Protein AF-A0A958UI90-F1 (afdb_monomer)

Sequence (101 aa):
MTKNSVVGIYANTNYGNEPCCMESPHKADTLNLKSDGTFSSGYYGNGTYKVSYGILTTEIDWTYEYEFGKAVHSAYFSNKIFEKPKIILNYDLNHYYEKVE

Nearest PDB structures (foldseek):
  3hty-assembly4_D  TM=4.967E-01  e=2.244E-03  Bacteroides thetaiotaomicron VPI-5482
  6anw-assembly2_B  TM=6.767E-01  e=1.960E+00  Shewanella xiamenensis
  1pby-assembly1_A  TM=4.905E-01  e=3.144E+00  Paracoccus denitrificans
  8cht-assembly2_B  TM=3.752E-01  e=1.044E+00  Homo sapiens
  1gm6-assembly1_A  TM=4.056E-01  e=6.221E+00  Sus scrofa

pLDDT: mean 88.81, std 10.13, range [46.94, 98.0]

Mean predicted aligned error: 4.43 Å

Secondary structure (DSSP, 8-state):
--GGGS-EEEEE--TTS----TTS-SS-EEEEE-TTSEEEETTTEEEEEEEEE-SS-EEEEEEEEETTEEEEEEEEEE--TTS--EEEEETTTTEEEEE--

Radius of gyration: 12.84 Å; Cα contacts (8 Å, |Δi|>4): 207; chains: 1; bounding box: 38×24×33 Å

Foldseek 3Di:
DDPCPPAAKWWFPPLCFDDDDPPARNDIKMWGQHPVQKIAMPVQGIWGWDWDDDPVWIKIWTWGADPVGIDIAIWTWDDDPPAAIWTGRDDVRRTIIGGDD

Structure (mmCIF, N/CA/C/O backbone):
data_AF-A0A958UI90-F1
#
_entry.id   AF-A0A958UI90-F1
#
loop_
_atom_site.group_PDB
_atom_site.id
_atom_site.type_symbol
_atom_site.label_atom_id
_atom_site.label_alt_id
_atom_site.label_comp_id
_atom_site.label_asym_id
_atom_site.label_entity_id
_atom_site.label_seq_id
_atom_site.pdbx_PDB_ins_code
_atom_site.Cartn_x
_atom_site.Cartn_y
_atom_site.Cartn_z
_atom_site.occupancy
_atom_site.B_iso_or_equiv
_atom_site.auth_seq_id
_atom_site.auth_comp_id
_atom_site.auth_asym_id
_atom_site.auth_atom_id
_atom_site.pdbx_PDB_model_num
ATOM 1 N N . MET A 1 1 ? -14.285 5.324 12.452 1.00 46.94 1 MET A N 1
ATOM 2 C CA . MET A 1 1 ? -13.426 4.376 11.712 1.00 46.94 1 MET A CA 1
ATOM 3 C C . MET A 1 1 ? -12.204 4.090 12.565 1.00 46.94 1 MET A C 1
ATOM 5 O O . MET A 1 1 ? -11.501 5.019 12.934 1.00 46.94 1 MET A O 1
ATOM 9 N N . THR A 1 2 ? -12.014 2.847 13.000 1.00 47.41 2 THR A N 1
ATOM 10 C CA . THR A 1 2 ? -10.846 2.457 13.801 1.00 47.41 2 THR A CA 1
ATOM 11 C C . THR A 1 2 ? -9.607 2.404 12.917 1.00 47.41 2 THR A C 1
ATOM 13 O O . THR A 1 2 ? -9.648 1.799 11.849 1.00 47.41 2 THR A O 1
ATOM 16 N N . LYS A 1 3 ? -8.497 2.969 13.407 1.00 49.38 3 LYS A N 1
ATOM 17 C CA . LYS A 1 3 ? -7.167 3.024 12.767 1.00 49.38 3 LYS A CA 1
ATOM 18 C C . LYS A 1 3 ? -6.671 1.674 12.200 1.00 49.38 3 LYS A C 1
ATOM 20 O O . LYS A 1 3 ? -5.823 1.651 11.318 1.00 49.38 3 LYS A O 1
ATOM 25 N N . ASN A 1 4 ? -7.243 0.568 12.684 1.00 56.75 4 ASN A N 1
ATOM 26 C CA . ASN A 1 4 ? -6.949 -0.810 12.293 1.00 56.75 4 ASN A CA 1
ATOM 27 C C . ASN A 1 4 ? -7.591 -1.275 10.970 1.00 56.75 4 ASN A C 1
ATOM 29 O O . ASN A 1 4 ? -7.264 -2.368 10.525 1.00 56.75 4 ASN A O 1
ATOM 33 N N . SER A 1 5 ? -8.491 -0.519 10.323 1.00 79.00 5 SER A N 1
ATOM 34 C CA . SER A 1 5 ? -9.162 -1.027 9.106 1.00 79.00 5 SER A CA 1
ATOM 35 C C . SER A 1 5 ? -8.229 -1.147 7.893 1.00 79.00 5 SER A C 1
ATOM 37 O O . SER A 1 5 ? -8.436 -2.022 7.052 1.00 79.00 5 SER A O 1
ATOM 39 N N . VAL A 1 6 ? -7.208 -0.286 7.820 1.00 92.19 6 VAL A N 1
ATOM 40 C CA . VAL A 1 6 ? -6.257 -0.202 6.697 1.00 92.19 6 VAL A CA 1
ATOM 41 C C . VAL A 1 6 ? -5.101 -1.206 6.827 1.00 92.19 6 VAL A C 1
ATOM 43 O O . VAL A 1 6 ? -4.514 -1.599 5.827 1.00 92.19 6 VAL A O 1
ATOM 46 N N . VAL A 1 7 ? -4.785 -1.670 8.035 1.00 94.75 7 VAL A N 1
ATOM 47 C CA . VAL A 1 7 ? -3.754 -2.702 8.261 1.00 94.75 7 VAL A CA 1
ATOM 48 C C . VAL A 1 7 ? -4.196 -4.015 7.620 1.00 94.75 7 VAL A C 1
ATOM 50 O O . VAL A 1 7 ? -5.355 -4.402 7.777 1.00 94.75 7 VAL A O 1
ATOM 53 N N . GLY A 1 8 ? -3.292 -4.698 6.924 1.00 95.50 8 GLY A N 1
ATOM 54 C CA . GLY A 1 8 ? -3.548 -6.005 6.321 1.00 95.50 8 GLY A CA 1
ATOM 55 C C . GLY A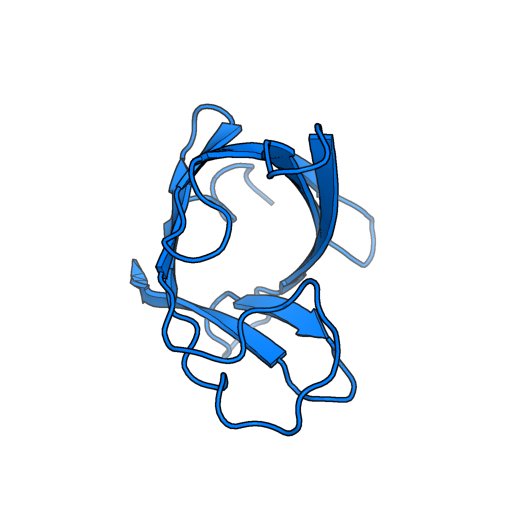 1 8 ? -2.719 -6.265 5.072 1.00 95.50 8 GLY A C 1
ATOM 56 O O . GLY A 1 8 ? -1.848 -5.468 4.705 1.00 95.50 8 GLY A O 1
ATOM 57 N N . ILE A 1 9 ? -3.011 -7.389 4.426 1.00 96.81 9 ILE A N 1
ATOM 58 C CA . ILE A 1 9 ? -2.333 -7.822 3.206 1.00 96.81 9 ILE A CA 1
ATOM 59 C C . ILE A 1 9 ? -3.248 -7.563 2.023 1.00 96.81 9 ILE A C 1
ATOM 61 O O . ILE A 1 9 ? -4.434 -7.892 2.047 1.00 96.81 9 ILE A O 1
ATOM 65 N N . TYR A 1 10 ? -2.681 -6.984 0.974 1.00 96.81 10 TYR A N 1
ATOM 66 C CA . TYR A 1 10 ? -3.393 -6.647 -0.238 1.00 96.81 10 TYR A CA 1
ATOM 67 C C . TYR A 1 10 ? -2.681 -7.207 -1.464 1.00 96.81 10 TYR A C 1
ATOM 69 O O . TYR A 1 10 ? -1.455 -7.168 -1.549 1.00 96.81 10 TYR A O 1
ATOM 77 N N . ALA A 1 11 ? -3.452 -7.686 -2.433 1.00 96.19 11 ALA A N 1
ATOM 78 C CA . ALA A 1 11 ? -2.947 -8.217 -3.690 1.00 96.19 11 ALA A CA 1
ATOM 79 C C . ALA A 1 11 ? -3.320 -7.289 -4.849 1.00 96.19 11 ALA A C 1
ATOM 81 O O . ALA A 1 11 ? -4.482 -6.903 -5.008 1.00 96.19 11 ALA A O 1
ATOM 82 N N . ASN A 1 12 ? -2.336 -6.954 -5.679 1.00 92.94 12 ASN A N 1
ATOM 83 C CA . ASN A 1 12 ? -2.573 -6.349 -6.980 1.00 92.94 12 ASN A CA 1
ATOM 84 C C . ASN A 1 12 ? -2.931 -7.478 -7.947 1.00 92.94 12 ASN A C 1
ATOM 86 O O . ASN A 1 12 ? -2.099 -8.337 -8.240 1.00 92.94 12 ASN A O 1
ATOM 90 N N . THR A 1 13 ? -4.181 -7.504 -8.399 1.00 82.69 13 THR A N 1
ATOM 91 C CA . THR A 1 13 ? -4.719 -8.557 -9.283 1.00 82.69 13 THR A CA 1
ATOM 92 C C . THR A 1 13 ? -5.152 -8.021 -10.647 1.00 82.69 13 THR A C 1
ATOM 94 O O . THR A 1 13 ? -5.377 -8.797 -11.571 1.00 82.69 13 THR A O 1
ATOM 97 N N . ASN A 1 14 ? -5.215 -6.698 -10.798 1.00 80.69 14 ASN A N 1
ATOM 98 C CA . ASN A 1 14 ? -5.605 -5.968 -12.007 1.00 80.69 14 ASN A CA 1
ATOM 99 C C . ASN A 1 14 ? -4.415 -5.287 -12.701 1.00 80.69 14 ASN A C 1
ATOM 101 O O . ASN A 1 14 ? -4.599 -4.405 -13.533 1.00 80.69 14 ASN A O 1
ATOM 105 N N . TYR A 1 15 ? -3.193 -5.727 -12.405 1.00 77.44 15 TYR A N 1
ATOM 106 C CA . TYR A 1 15 ? -1.954 -5.236 -13.011 1.00 77.44 15 TYR A CA 1
ATOM 107 C C . TYR A 1 15 ? -1.867 -5.394 -14.537 1.00 77.44 15 TYR A C 1
ATOM 109 O O . TYR A 1 15 ? -0.955 -4.849 -15.147 1.00 77.44 15 TYR A O 1
ATOM 117 N N . GLY A 1 16 ? -2.758 -6.184 -15.144 1.00 75.50 16 GLY A N 1
ATOM 118 C CA . GLY A 1 16 ? -2.862 -6.336 -16.596 1.00 75.50 16 GLY A CA 1
ATOM 119 C C . GLY A 1 16 ? -3.678 -5.240 -17.289 1.00 75.50 16 GLY A C 1
ATOM 120 O O . GLY A 1 16 ? -3.792 -5.281 -18.513 1.00 75.50 16 GLY A O 1
ATOM 121 N N . ASN A 1 17 ? -4.264 -4.299 -16.539 1.00 79.94 17 ASN A N 1
ATOM 122 C CA . ASN A 1 17 ? -4.926 -3.127 -17.112 1.00 79.94 17 ASN A CA 1
ATOM 123 C C . ASN A 1 17 ? -3.913 -2.220 -17.829 1.00 79.94 17 ASN A C 1
ATOM 125 O O . ASN A 1 17 ? -2.704 -2.340 -17.630 1.00 79.94 17 ASN A O 1
ATOM 129 N N . GLU A 1 18 ? -4.412 -1.317 -18.679 1.00 77.88 18 GLU A N 1
ATOM 130 C CA . GLU A 1 18 ? -3.563 -0.389 -19.429 1.00 77.88 18 GLU A CA 1
ATOM 131 C C . GLU A 1 18 ? -2.599 0.358 -18.486 1.00 77.88 18 GLU A C 1
ATOM 133 O O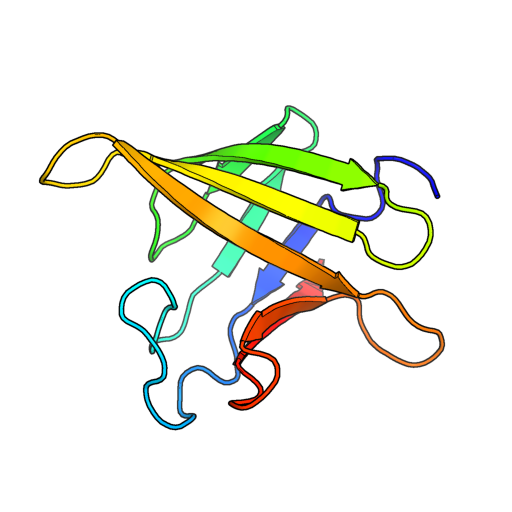 . GLU A 1 18 ? -3.054 0.931 -17.488 1.00 77.88 18 GLU A O 1
ATOM 138 N N . PRO A 1 19 ? -1.281 0.357 -18.774 1.00 74.75 19 PRO A N 1
ATOM 139 C CA . PRO A 1 19 ? -0.312 1.014 -17.914 1.00 74.75 19 PRO A CA 1
ATOM 140 C C . PRO A 1 19 ? -0.614 2.506 -17.746 1.00 74.75 19 PRO A 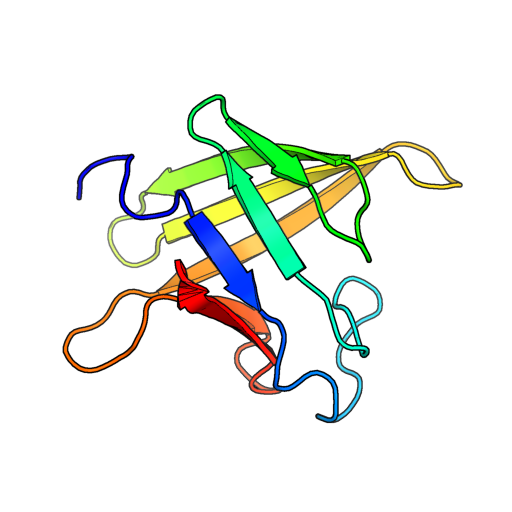C 1
ATOM 142 O O . PRO A 1 19 ? -0.431 3.302 -18.661 1.00 74.75 19 PRO A O 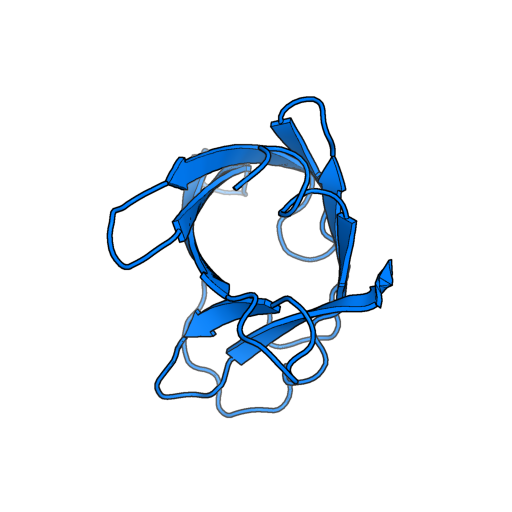1
ATOM 145 N N . CYS A 1 20 ? -1.064 2.885 -16.551 1.00 70.75 20 CYS A N 1
ATOM 146 C CA . CYS A 1 20 ? -1.417 4.265 -16.213 1.00 70.75 20 CYS A CA 1
ATOM 147 C C . CYS A 1 20 ? -0.203 5.163 -15.994 1.00 70.75 20 CYS A C 1
ATOM 1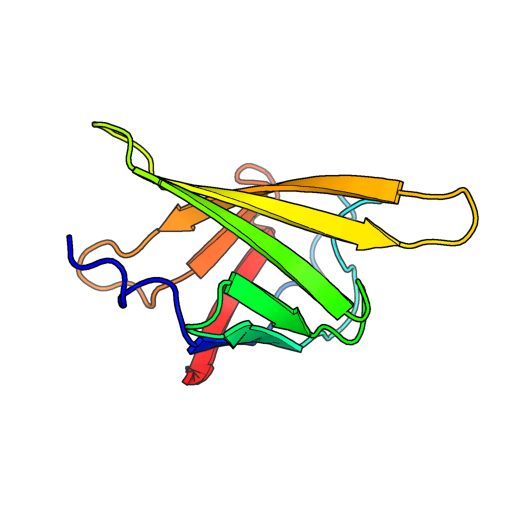49 O O . CYS A 1 20 ? -0.182 6.332 -16.371 1.00 70.75 20 CYS A O 1
ATOM 151 N N . CYS A 1 21 ? 0.740 4.630 -15.222 1.00 76.19 21 CYS A N 1
ATOM 152 C CA . CYS A 1 21 ? 1.559 5.436 -14.342 1.00 76.19 21 CYS A CA 1
ATOM 153 C C . CYS A 1 21 ? 2.730 4.615 -13.810 1.00 76.19 21 CYS A C 1
ATOM 155 O O . CYS A 1 21 ? 2.574 3.448 -13.441 1.00 76.19 21 CYS A O 1
ATOM 157 N N . MET A 1 22 ? 3.911 5.229 -13.808 1.00 80.19 22 MET A N 1
ATOM 158 C CA . MET A 1 22 ? 5.170 4.584 -13.432 1.00 80.19 22 MET A CA 1
ATOM 159 C C . MET A 1 22 ? 5.191 4.210 -11.948 1.00 80.19 22 MET A C 1
ATOM 161 O O . MET A 1 22 ? 5.881 3.285 -11.535 1.00 80.19 22 MET A O 1
ATOM 165 N N . GLU A 1 23 ? 4.417 4.908 -11.128 1.00 81.38 23 GLU A N 1
ATOM 166 C CA . GLU A 1 23 ? 4.368 4.703 -9.690 1.00 81.38 23 GLU A CA 1
ATOM 167 C C . GLU A 1 23 ? 3.497 3.509 -9.298 1.00 81.38 23 GLU A C 1
ATOM 169 O O . GLU A 1 23 ? 3.558 3.104 -8.144 1.00 81.38 23 GLU A O 1
ATOM 174 N N . SER A 1 24 ? 2.715 2.922 -10.212 1.00 86.88 24 SER A N 1
ATOM 175 C CA . SER A 1 24 ? 1.863 1.758 -9.925 1.00 86.88 24 SER A CA 1
ATOM 176 C C . SER A 1 24 ? 2.453 0.462 -10.498 1.00 86.88 24 SER A C 1
ATOM 178 O O . SER A 1 24 ? 3.027 0.481 -11.588 1.00 86.88 24 SER A O 1
ATOM 180 N N . PRO A 1 25 ? 2.306 -0.695 -9.823 1.00 88.56 25 PRO A N 1
ATOM 181 C CA . PRO A 1 25 ? 2.846 -1.948 -10.332 1.00 88.56 25 PRO A CA 1
ATOM 182 C C . PRO A 1 25 ? 1.987 -2.512 -11.467 1.00 88.56 25 PRO A C 1
ATOM 184 O O . PRO A 1 25 ? 0.846 -2.922 -11.257 1.00 88.56 25 PRO A O 1
ATOM 187 N N . HIS A 1 26 ? 2.588 -2.653 -12.647 1.00 88.88 26 HIS A N 1
ATOM 188 C CA . HIS A 1 26 ? 2.010 -3.354 -13.811 1.00 88.88 26 HIS A CA 1
ATOM 189 C C . HIS A 1 26 ? 2.433 -4.830 -13.867 1.00 88.88 26 HIS A C 1
ATOM 191 O O . HIS A 1 26 ? 2.636 -5.424 -14.922 1.00 88.88 26 HIS A O 1
ATOM 197 N N . LYS A 1 27 ? 2.623 -5.422 -12.685 1.00 90.00 27 LYS A N 1
ATOM 198 C CA . LYS A 1 27 ? 2.881 -6.847 -12.455 1.00 90.00 27 LYS A CA 1
ATOM 199 C C . LYS A 1 27 ? 2.211 -7.280 -11.152 1.00 90.00 27 LYS A C 1
ATOM 201 O O . LYS A 1 27 ? 1.858 -6.430 -10.335 1.00 90.00 27 LYS A O 1
ATOM 206 N N . ALA A 1 28 ? 2.090 -8.590 -10.946 1.00 92.94 28 ALA A N 1
ATOM 207 C CA . ALA A 1 28 ? 1.639 -9.135 -9.672 1.00 92.94 28 ALA A CA 1
ATOM 208 C C . ALA A 1 28 ? 2.505 -8.595 -8.522 1.00 92.94 28 ALA A C 1
ATOM 210 O O . ALA A 1 28 ? 3.737 -8.619 -8.600 1.00 92.94 28 ALA A O 1
ATOM 211 N N . ASP A 1 29 ? 1.848 -8.108 -7.473 1.00 95.69 29 ASP A N 1
ATOM 212 C CA . ASP A 1 29 ? 2.496 -7.608 -6.265 1.00 95.69 29 ASP A CA 1
ATOM 213 C C . ASP A 1 29 ? 1.606 -7.822 -5.039 1.00 95.69 29 ASP A C 1
ATOM 215 O O . ASP A 1 29 ? 0.374 -7.827 -5.139 1.00 95.69 29 ASP A O 1
ATOM 219 N N . THR A 1 30 ? 2.249 -7.956 -3.882 1.00 96.31 30 THR A N 1
ATOM 220 C CA . THR A 1 30 ? 1.586 -8.053 -2.584 1.00 96.31 30 THR A CA 1
ATOM 221 C C . THR A 1 30 ? 2.074 -6.923 -1.694 1.00 96.31 30 THR A C 1
ATOM 223 O O . THR A 1 30 ? 3.259 -6.857 -1.374 1.00 96.31 30 THR A O 1
ATOM 226 N N . LEU A 1 31 ? 1.153 -6.076 -1.244 1.00 97.00 31 LEU A N 1
ATOM 227 C CA . LEU A 1 31 ? 1.412 -4.986 -0.312 1.00 97.00 31 LEU A CA 1
ATOM 228 C C . LEU A 1 31 ? 0.948 -5.389 1.091 1.00 97.00 31 LEU A C 1
ATOM 230 O O . LEU A 1 31 ? -0.224 -5.683 1.304 1.00 97.00 31 LEU A O 1
ATOM 234 N N . ASN A 1 32 ? 1.856 -5.376 2.061 1.00 97.56 32 ASN A N 1
ATOM 235 C CA . ASN A 1 32 ? 1.556 -5.646 3.467 1.00 97.56 32 ASN A CA 1
ATOM 236 C C . ASN A 1 32 ? 1.697 -4.358 4.285 1.00 97.56 32 ASN A C 1
ATOM 238 O O . ASN A 1 32 ? 2.815 -3.870 4.459 1.00 97.56 32 ASN A O 1
ATOM 242 N N . LEU A 1 33 ? 0.578 -3.826 4.783 1.00 96.75 33 LEU A N 1
ATOM 243 C CA . LEU A 1 33 ? 0.530 -2.663 5.672 1.00 96.75 33 LEU A CA 1
ATOM 244 C C . LEU A 1 33 ? 0.464 -3.129 7.128 1.00 96.75 33 LEU A C 1
ATOM 246 O O . LEU A 1 33 ? -0.535 -3.721 7.543 1.00 96.75 33 LEU A O 1
ATOM 250 N N . LYS A 1 34 ? 1.505 -2.840 7.915 1.00 95.81 34 LYS A N 1
ATOM 251 C CA . LYS A 1 34 ? 1.648 -3.302 9.304 1.00 95.81 34 LYS A CA 1
ATOM 252 C C . LYS A 1 34 ? 1.171 -2.252 10.304 1.00 95.81 34 LYS A C 1
ATOM 254 O O . LYS A 1 34 ? 1.286 -1.051 10.085 1.00 95.81 34 LYS A O 1
ATOM 259 N N . SER A 1 35 ? 0.695 -2.700 11.465 1.00 94.12 35 SER A N 1
ATOM 260 C CA . SER A 1 35 ? 0.142 -1.820 12.509 1.00 94.12 35 SER A CA 1
ATOM 261 C C . SER A 1 35 ? 1.133 -0.813 13.104 1.00 94.12 35 SER A C 1
ATOM 263 O O . SER A 1 35 ? 0.707 0.147 13.742 1.00 94.12 35 SER A O 1
ATOM 265 N N . ASP A 1 36 ? 2.435 -1.024 12.917 1.00 95.12 36 ASP A N 1
ATOM 266 C CA . ASP A 1 36 ? 3.499 -0.114 13.355 1.00 95.12 36 ASP A CA 1
ATOM 267 C C . ASP A 1 36 ? 3.744 1.063 12.388 1.00 95.12 36 ASP A C 1
ATOM 269 O O . ASP A 1 36 ? 4.584 1.917 12.665 1.00 95.12 36 ASP A O 1
ATOM 273 N N . GLY A 1 37 ? 3.000 1.144 11.277 1.00 95.00 37 GLY A N 1
ATOM 274 C CA . GLY A 1 37 ? 3.159 2.190 10.265 1.00 95.00 37 GLY A CA 1
ATOM 275 C C . GLY A 1 37 ? 4.238 1.887 9.223 1.00 95.00 37 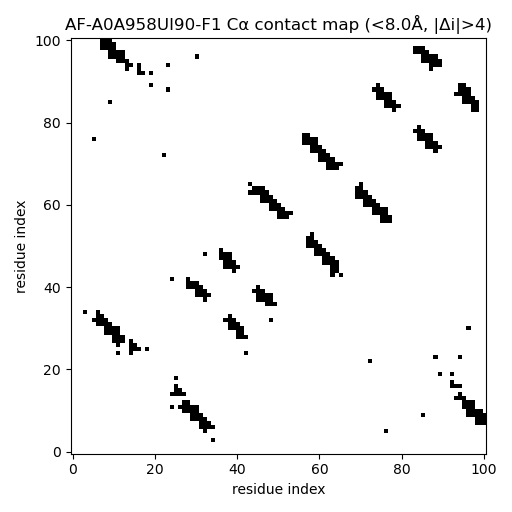GLY A C 1
ATOM 276 O O . GLY A 1 37 ? 4.600 2.772 8.446 1.00 95.00 37 GLY A O 1
ATOM 277 N N . THR A 1 38 ? 4.757 0.658 9.182 1.00 97.44 38 THR A N 1
ATOM 278 C CA . THR A 1 38 ? 5.662 0.187 8.127 1.00 97.44 38 THR A CA 1
ATOM 279 C C . THR A 1 38 ? 4.926 -0.639 7.079 1.00 97.44 38 THR A C 1
ATOM 281 O O . THR A 1 38 ? 3.855 -1.196 7.332 1.00 97.44 38 THR A O 1
ATOM 284 N N . PHE A 1 39 ? 5.500 -0.739 5.884 1.00 97.50 39 PHE A N 1
ATOM 285 C CA . PHE A 1 39 ? 4.983 -1.622 4.846 1.00 97.50 39 PHE A CA 1
ATOM 286 C C . PHE A 1 39 ? 6.089 -2.412 4.149 1.00 97.50 39 PHE A C 1
ATOM 288 O O . PHE A 1 39 ? 7.262 -2.031 4.185 1.00 97.50 39 PHE A O 1
ATOM 295 N N . SER A 1 40 ? 5.690 -3.498 3.489 1.00 97.62 40 SER A N 1
ATOM 296 C CA . SER A 1 40 ? 6.530 -4.240 2.546 1.00 97.62 40 SER A CA 1
ATOM 297 C C . SER A 1 40 ? 5.758 -4.585 1.273 1.00 97.62 40 SER A C 1
ATOM 299 O O . SER A 1 40 ? 4.593 -4.974 1.355 1.00 97.62 40 SER A O 1
ATOM 301 N N . SER A 1 41 ? 6.418 -4.479 0.125 1.00 96.38 41 SER A N 1
ATOM 302 C CA . SER A 1 41 ? 5.914 -4.804 -1.210 1.00 96.38 41 SER A CA 1
ATOM 303 C C . SER A 1 41 ? 7.056 -5.338 -2.077 1.00 96.38 41 SER A C 1
ATOM 305 O O . SER A 1 41 ? 8.214 -4.954 -1.907 1.00 96.38 41 SER A O 1
ATOM 307 N N . GLY A 1 42 ? 6.747 -6.236 -3.012 1.00 94.25 42 GLY A N 1
ATOM 308 C CA . GLY A 1 42 ? 7.719 -6.710 -3.999 1.00 94.25 42 GLY A CA 1
ATOM 309 C C . GLY A 1 42 ? 8.050 -5.656 -5.061 1.00 94.25 42 GLY A C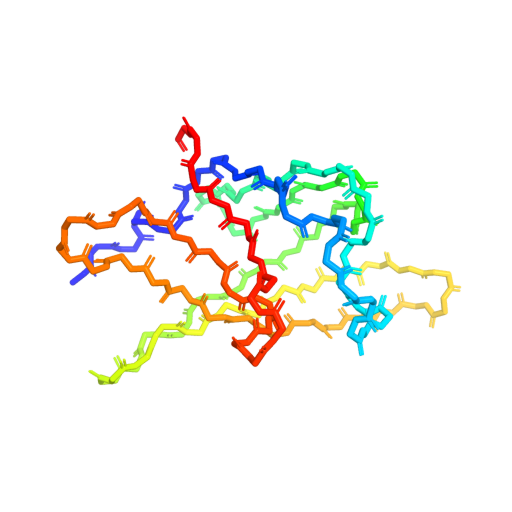 1
ATOM 310 O O . GLY A 1 42 ? 9.115 -5.721 -5.674 1.00 94.25 42 GLY A O 1
ATOM 311 N N . TYR A 1 43 ? 7.162 -4.682 -5.277 1.00 93.25 43 TYR A N 1
ATOM 312 C CA . TYR A 1 43 ? 7.370 -3.552 -6.181 1.00 93.25 43 TYR A CA 1
ATOM 313 C C . TYR A 1 43 ? 8.071 -2.372 -5.501 1.00 93.25 43 TYR A C 1
ATOM 315 O O . TYR A 1 43 ? 9.111 -1.923 -5.973 1.00 93.25 43 TYR A O 1
ATOM 323 N N . TYR A 1 44 ? 7.521 -1.891 -4.385 1.00 93.75 44 TYR A N 1
ATOM 324 C CA . TYR A 1 44 ? 8.016 -0.698 -3.686 1.00 93.75 44 TYR A CA 1
ATOM 325 C C . TYR A 1 44 ? 9.131 -0.996 -2.672 1.00 93.75 44 TYR A C 1
ATOM 327 O O . TYR A 1 44 ? 9.712 -0.074 -2.103 1.00 93.75 44 TYR A O 1
ATOM 335 N N . GLY A 1 45 ? 9.412 -2.270 -2.389 1.00 95.19 45 GLY A N 1
ATOM 336 C CA . GLY A 1 45 ? 10.341 -2.658 -1.334 1.00 95.19 45 GLY A CA 1
ATOM 337 C C . GLY A 1 45 ? 9.750 -2.429 0.058 1.00 95.19 45 GLY A C 1
ATOM 338 O O . GLY A 1 45 ? 8.609 -2.794 0.330 1.00 95.19 45 GLY A O 1
ATOM 339 N N . ASN A 1 46 ? 10.537 -1.855 0.966 1.00 96.88 46 ASN A N 1
ATOM 340 C CA . ASN A 1 46 ? 10.117 -1.591 2.343 1.00 96.88 46 ASN A CA 1
ATOM 341 C C . ASN A 1 46 ? 10.064 -0.087 2.602 1.00 96.88 46 ASN A C 1
ATOM 343 O O . ASN A 1 46 ? 10.903 0.664 2.104 1.00 96.88 46 ASN A O 1
ATOM 347 N N . GLY A 1 47 ? 9.124 0.345 3.437 1.00 97.19 47 GLY A N 1
ATOM 348 C CA . GLY A 1 47 ? 8.991 1.756 3.765 1.00 97.19 47 GLY A CA 1
ATOM 349 C C . GLY A 1 47 ? 8.056 2.028 4.932 1.00 97.19 47 GLY A C 1
ATOM 350 O O . GLY A 1 47 ? 7.726 1.144 5.725 1.00 97.19 47 GLY A O 1
ATOM 351 N N . THR A 1 48 ? 7.633 3.283 5.037 1.00 98.00 48 THR A N 1
ATOM 352 C CA . THR A 1 48 ? 6.659 3.738 6.040 1.00 98.00 48 THR A CA 1
ATOM 353 C C . THR A 1 48 ? 5.435 4.315 5.360 1.00 98.00 48 THR A C 1
ATOM 355 O O . THR A 1 48 ? 5.521 4.779 4.224 1.00 98.00 48 THR A O 1
ATOM 358 N N . TYR A 1 49 ? 4.296 4.287 6.039 1.00 96.88 49 TYR A N 1
ATOM 359 C CA . TYR A 1 49 ? 3.065 4.868 5.527 1.00 96.88 49 TYR A CA 1
ATOM 360 C C . TYR A 1 49 ? 2.320 5.654 6.601 1.00 96.88 49 TYR A C 1
ATOM 362 O O . TYR A 1 49 ? 2.458 5.423 7.805 1.00 96.88 49 TYR A O 1
ATOM 370 N N . LYS A 1 50 ? 1.516 6.610 6.148 1.00 95.38 50 LYS A N 1
ATOM 371 C CA . LYS A 1 50 ? 0.613 7.410 6.970 1.00 95.38 50 LYS A CA 1
ATOM 372 C C . LYS A 1 50 ? -0.788 7.319 6.395 1.00 95.38 50 LYS A C 1
ATOM 374 O O . LYS A 1 50 ? -0.964 7.159 5.194 1.00 95.38 50 LYS A O 1
ATOM 379 N N . VAL A 1 51 ? -1.774 7.414 7.281 1.00 93.75 51 VAL A N 1
ATOM 380 C CA . VAL A 1 51 ? -3.187 7.415 6.905 1.00 93.75 51 VAL A CA 1
ATOM 381 C C . VAL A 1 51 ? -3.816 8.707 7.391 1.00 93.75 51 VAL A C 1
ATOM 383 O O . VAL A 1 51 ? -3.772 9.004 8.590 1.00 93.75 51 VAL A O 1
ATOM 386 N N . SER A 1 52 ? -4.420 9.437 6.464 1.00 92.38 52 SER A N 1
ATOM 387 C CA . SER A 1 52 ? -5.137 10.683 6.711 1.00 92.38 52 SER A CA 1
ATOM 388 C C . SER A 1 52 ? -6.631 10.429 6.525 1.00 92.38 52 SER A C 1
ATOM 390 O O . SER A 1 52 ? -7.098 10.114 5.433 1.00 92.38 52 SER A O 1
ATOM 392 N N . TYR A 1 53 ? -7.392 10.527 7.615 1.00 88.69 53 TYR A N 1
ATOM 393 C CA . TYR A 1 53 ? -8.837 10.305 7.602 1.00 88.69 53 TYR A CA 1
ATOM 394 C C . TYR A 1 53 ? -9.557 11.629 7.340 1.00 88.69 53 TYR A C 1
ATOM 396 O O . TYR A 1 53 ? -9.705 12.449 8.247 1.00 88.69 53 TYR A O 1
ATOM 404 N N . GLY A 1 54 ? -9.989 11.837 6.099 1.00 82.44 54 GLY A N 1
ATOM 405 C CA . GLY A 1 54 ? -10.853 12.946 5.714 1.00 82.44 54 GLY A CA 1
ATOM 406 C C . GLY A 1 54 ? -12.335 12.656 5.970 1.00 82.44 54 GLY A C 1
ATOM 407 O O . GLY A 1 54 ? -12.731 11.554 6.349 1.00 82.44 54 GLY A O 1
ATOM 408 N N . ILE A 1 55 ? -13.174 13.670 5.736 1.00 77.81 55 ILE A N 1
ATOM 409 C CA . ILE A 1 55 ? -14.639 13.562 5.873 1.00 77.81 55 ILE A CA 1
ATOM 410 C C . ILE A 1 55 ? -15.228 12.652 4.783 1.00 77.81 55 ILE A C 1
ATOM 412 O O . ILE A 1 55 ? -16.173 11.911 5.044 1.00 77.81 55 ILE A O 1
ATOM 416 N N . LEU A 1 56 ? -14.672 12.710 3.568 1.00 75.69 56 LEU A N 1
ATOM 417 C CA . LEU A 1 56 ? -15.176 11.992 2.390 1.00 75.69 56 LEU A CA 1
ATOM 418 C C . LEU A 1 56 ? -14.229 10.891 1.899 1.00 75.69 56 LEU A C 1
ATOM 420 O O . LEU A 1 56 ? -14.681 9.912 1.311 1.00 75.69 56 LEU A O 1
ATOM 424 N N . THR A 1 57 ? -12.926 11.043 2.136 1.00 80.50 57 THR A N 1
ATOM 425 C CA . THR A 1 57 ? -11.880 10.158 1.616 1.00 80.50 57 THR A CA 1
ATOM 426 C C . THR A 1 57 ? -10.899 9.779 2.717 1.00 80.50 57 THR A C 1
ATOM 428 O O . THR A 1 57 ? -10.639 10.550 3.639 1.00 80.50 57 THR A O 1
ATOM 431 N N . THR A 1 58 ? -10.361 8.563 2.637 1.00 92.06 58 THR A N 1
ATOM 432 C CA . THR A 1 58 ? -9.202 8.148 3.433 1.00 92.06 58 THR A CA 1
ATOM 433 C C . THR A 1 58 ? -8.008 8.081 2.498 1.00 92.06 58 THR A C 1
ATOM 435 O O . THR A 1 58 ? -8.034 7.327 1.527 1.00 92.06 58 THR A O 1
ATOM 438 N N . GLU A 1 59 ? -6.989 8.880 2.780 1.00 94.12 59 GLU A N 1
ATOM 439 C CA . GLU A 1 59 ? -5.750 8.943 2.006 1.00 94.12 59 GLU A CA 1
ATOM 440 C C . GLU A 1 59 ? -4.666 8.120 2.695 1.00 94.12 59 GLU A C 1
ATOM 442 O O . GLU A 1 59 ? -4.579 8.077 3.927 1.00 94.12 59 GLU A O 1
ATOM 447 N N . ILE A 1 60 ? -3.857 7.445 1.887 1.00 95.25 60 ILE A N 1
ATOM 448 C CA . ILE A 1 60 ? -2.683 6.698 2.314 1.00 95.25 60 ILE A CA 1
ATOM 449 C C . ILE A 1 60 ? -1.491 7.266 1.560 1.00 95.25 60 ILE A C 1
ATOM 451 O O . ILE A 1 60 ? -1.438 7.178 0.338 1.00 95.25 60 ILE A O 1
ATOM 455 N N . ASP A 1 61 ? -0.518 7.779 2.302 1.00 94.94 61 ASP A N 1
ATOM 456 C CA . ASP A 1 61 ? 0.765 8.199 1.753 1.00 94.94 61 ASP A CA 1
ATOM 457 C C . ASP A 1 61 ? 1.827 7.224 2.224 1.00 94.94 61 ASP A C 1
ATOM 459 O O . ASP A 1 61 ? 2.060 7.096 3.432 1.00 94.94 61 ASP A O 1
ATOM 463 N N . TRP A 1 62 ? 2.495 6.548 1.298 1.00 93.62 62 TRP A N 1
ATOM 464 C CA . TRP A 1 62 ? 3.657 5.739 1.631 1.00 93.62 62 TRP A CA 1
ATOM 465 C C . TRP A 1 62 ? 4.938 6.309 1.059 1.00 93.62 62 TRP A C 1
ATOM 467 O O . TRP A 1 62 ? 4.971 7.027 0.063 1.00 93.62 62 TRP A O 1
ATOM 477 N N . THR A 1 63 ? 6.018 6.011 1.760 1.00 96.44 63 THR A N 1
ATOM 478 C CA . THR A 1 63 ? 7.334 6.586 1.559 1.00 96.44 63 THR A CA 1
ATOM 479 C C . THR A 1 63 ? 8.366 5.472 1.579 1.00 96.44 63 THR A C 1
ATOM 481 O O . THR A 1 63 ? 8.427 4.709 2.548 1.00 96.44 63 THR A O 1
ATOM 484 N N . TYR A 1 64 ? 9.186 5.404 0.536 1.00 94.88 64 TYR A N 1
ATOM 485 C CA . TYR A 1 64 ? 10.170 4.344 0.325 1.00 94.88 64 TYR A CA 1
ATOM 486 C C . TYR A 1 64 ? 11.428 4.876 -0.356 1.00 94.88 64 TYR A C 1
ATOM 488 O O . TYR A 1 64 ? 11.415 5.933 -0.989 1.00 94.88 64 TYR A O 1
ATOM 496 N N . GLU A 1 65 ? 12.520 4.139 -0.191 1.00 93.25 65 GLU A N 1
ATOM 497 C CA . GLU A 1 65 ? 13.780 4.400 -0.881 1.00 93.25 65 GLU A CA 1
ATOM 498 C C . GLU A 1 65 ? 13.788 3.673 -2.231 1.00 93.25 65 GLU A C 1
ATOM 500 O O . GLU A 1 65 ? 13.316 2.541 -2.349 1.00 93.25 65 GLU A O 1
ATOM 505 N N . TYR A 1 66 ? 14.343 4.323 -3.245 1.00 88.94 66 TYR A N 1
ATOM 506 C CA . TYR A 1 66 ? 14.576 3.785 -4.580 1.00 88.94 66 TYR A CA 1
ATOM 507 C C . TYR A 1 66 ? 15.901 4.332 -5.136 1.00 88.94 66 TYR A C 1
ATOM 509 O O . TYR A 1 66 ? 16.620 5.066 -4.459 1.00 88.94 66 TYR A O 1
ATOM 517 N N . GLU A 1 67 ? 16.263 3.958 -6.362 1.00 89.12 67 GLU A N 1
ATOM 518 C CA . GLU A 1 67 ? 17.599 4.213 -6.924 1.00 89.12 67 GLU A CA 1
ATOM 519 C C . GLU A 1 67 ? 18.013 5.699 -6.982 1.00 89.12 67 GLU A C 1
ATOM 521 O O . GLU A 1 67 ? 19.204 5.999 -6.913 1.00 89.12 67 GLU A O 1
ATOM 526 N N . PHE A 1 68 ? 17.055 6.632 -7.033 1.00 89.56 68 PHE A N 1
ATOM 527 C CA . PHE A 1 68 ? 17.321 8.078 -7.037 1.00 89.56 68 PHE A CA 1
ATOM 528 C C . PHE A 1 68 ? 17.018 8.766 -5.692 1.00 89.56 68 PHE A C 1
ATOM 530 O O . PHE A 1 68 ? 16.879 9.989 -5.633 1.00 89.56 68 PHE A O 1
ATOM 537 N N . GLY A 1 69 ? 16.920 8.002 -4.601 1.00 92.12 69 GLY A N 1
ATOM 538 C CA . GLY A 1 69 ? 16.694 8.510 -3.248 1.00 92.12 69 GLY A CA 1
ATOM 539 C C . GLY A 1 69 ? 15.312 8.148 -2.724 1.00 92.12 69 GLY A C 1
ATOM 540 O O . GLY A 1 69 ? 14.900 6.999 -2.795 1.00 92.12 69 GLY A O 1
ATOM 541 N N . LYS A 1 70 ? 14.577 9.126 -2.197 1.00 93.56 70 LYS A N 1
ATOM 542 C CA . LYS A 1 70 ? 13.319 8.887 -1.485 1.00 93.56 70 LYS A CA 1
ATOM 543 C C . LYS A 1 70 ? 12.112 9.281 -2.326 1.00 93.56 70 LYS A C 1
ATOM 545 O O . LYS A 1 70 ? 12.041 10.408 -2.813 1.00 93.56 70 LYS A O 1
ATOM 550 N N . ALA A 1 71 ? 11.152 8.373 -2.452 1.00 92.75 71 ALA A N 1
ATOM 551 C CA . ALA A 1 71 ? 9.895 8.588 -3.156 1.00 92.75 71 ALA A CA 1
ATOM 552 C C . ALA A 1 71 ? 8.710 8.631 -2.185 1.00 92.75 71 ALA A C 1
ATOM 554 O O . ALA A 1 71 ? 8.743 8.054 -1.092 1.00 92.75 71 ALA A O 1
ATOM 555 N N . VAL A 1 72 ? 7.653 9.318 -2.613 1.00 92.19 72 VAL A N 1
ATOM 556 C CA . VAL A 1 72 ? 6.348 9.345 -1.951 1.00 92.19 72 VAL A CA 1
ATOM 557 C C . VAL A 1 72 ? 5.295 9.013 -2.995 1.00 92.19 72 VAL A C 1
ATOM 559 O O . VAL A 1 72 ? 5.358 9.519 -4.113 1.00 92.19 72 VAL A O 1
ATOM 562 N N . HIS A 1 73 ? 4.335 8.175 -2.625 1.00 91.31 73 HIS A N 1
ATOM 563 C CA . HIS A 1 73 ? 3.178 7.878 -3.454 1.00 91.31 73 HIS A CA 1
ATOM 564 C C . HIS A 1 73 ? 1.912 7.914 -2.601 1.00 91.31 73 HIS A C 1
ATOM 566 O O . HIS A 1 73 ? 1.894 7.406 -1.475 1.00 91.31 73 HIS A O 1
ATOM 572 N N . SER A 1 74 ? 0.880 8.535 -3.161 1.00 93.00 74 SER A N 1
ATOM 573 C CA . SER A 1 74 ? -0.403 8.776 -2.513 1.00 93.00 74 SER A CA 1
ATOM 574 C C . SER A 1 74 ? -1.479 7.932 -3.180 1.00 93.00 74 SER A C 1
ATOM 576 O O . SER A 1 74 ? -1.578 7.892 -4.405 1.00 93.00 74 SER A O 1
ATOM 578 N N . ALA A 1 75 ? -2.299 7.280 -2.367 1.00 94.06 75 ALA A N 1
ATOM 579 C CA . ALA A 1 75 ? -3.390 6.418 -2.797 1.00 94.06 75 ALA A CA 1
ATOM 580 C C . ALA A 1 75 ? -4.618 6.614 -1.901 1.00 94.06 75 ALA A C 1
ATOM 582 O O . ALA A 1 75 ? -4.547 7.212 -0.824 1.00 94.06 75 ALA A O 1
ATOM 583 N N . TYR A 1 76 ? -5.759 6.068 -2.319 1.00 93.75 76 TYR A N 1
ATOM 584 C CA . TYR A 1 76 ? -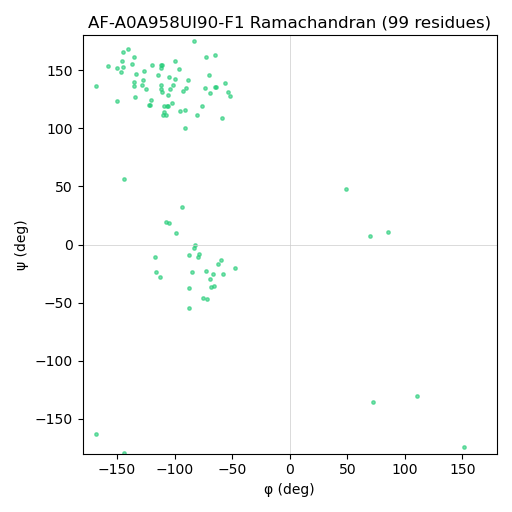7.007 6.169 -1.560 1.00 93.75 76 TYR A CA 1
ATOM 585 C C . TYR A 1 76 ? -7.442 4.821 -1.009 1.00 93.75 76 TYR A C 1
ATOM 587 O O . TYR A 1 76 ? -7.441 3.817 -1.712 1.00 93.75 76 TYR A O 1
ATOM 595 N N . PHE A 1 77 ? -7.897 4.798 0.237 1.00 93.44 77 PHE A N 1
ATOM 596 C CA . PHE A 1 77 ? -8.525 3.622 0.821 1.00 93.44 77 PHE A CA 1
ATOM 597 C C . PHE A 1 77 ? -10.040 3.665 0.636 1.00 93.44 77 PHE A C 1
ATOM 599 O O . PHE A 1 77 ? -10.692 4.659 0.967 1.00 93.44 77 PHE A O 1
ATOM 606 N N . SER A 1 78 ? -10.606 2.555 0.170 1.00 91.25 78 SER A N 1
ATOM 607 C CA . SER A 1 78 ? -12.049 2.348 0.071 1.00 91.25 78 SER A CA 1
ATOM 608 C C . SER A 1 78 ? -12.445 1.082 0.818 1.00 91.25 78 SER A C 1
ATOM 610 O O . SER A 1 78 ? -11.811 0.040 0.677 1.00 91.25 78 SER A O 1
ATOM 612 N N . ASN A 1 79 ? -13.501 1.186 1.618 1.00 88.88 79 ASN A N 1
ATOM 613 C CA . ASN A 1 79 ? -14.117 0.075 2.341 1.00 88.88 79 ASN A CA 1
ATOM 614 C C . ASN A 1 79 ? -15.635 0.288 2.382 1.00 88.88 79 ASN A C 1
ATOM 616 O O . ASN A 1 79 ? -16.230 0.459 3.450 1.00 88.88 79 ASN A O 1
ATOM 620 N N . LYS A 1 80 ? -16.250 0.424 1.202 1.00 85.62 80 LYS A N 1
ATOM 621 C CA . LYS A 1 80 ? -17.699 0.617 1.084 1.00 85.62 80 LYS A CA 1
ATOM 622 C C . LYS A 1 80 ? -18.428 -0.690 1.411 1.00 85.62 80 LYS A C 1
ATOM 624 O O . LYS A 1 80 ? -17.865 -1.781 1.396 1.00 85.62 80 LYS A O 1
ATOM 629 N N . ILE A 1 81 ? -19.713 -0.573 1.719 1.00 82.31 81 ILE A N 1
ATOM 630 C CA . ILE A 1 81 ? -20.567 -1.731 1.998 1.00 82.31 81 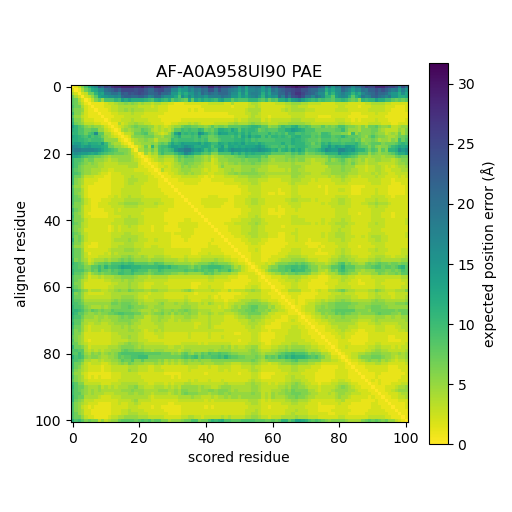ILE A CA 1
ATOM 631 C C . ILE A 1 81 ? -20.660 -2.588 0.722 1.00 82.31 81 ILE A C 1
ATOM 633 O O . ILE A 1 81 ? -20.858 -2.043 -0.361 1.00 82.31 81 ILE A O 1
ATOM 637 N N . PHE A 1 82 ? -20.535 -3.912 0.863 1.00 85.06 82 PHE A N 1
ATOM 638 C CA . PHE A 1 82 ? -20.553 -4.911 -0.222 1.00 85.06 82 PHE A CA 1
ATOM 639 C C . PHE A 1 82 ? -19.343 -4.929 -1.171 1.00 85.06 82 PHE A C 1
ATOM 641 O O . PHE A 1 82 ? -19.353 -5.695 -2.131 1.00 85.06 82 PHE A O 1
ATOM 648 N N . GLU A 1 83 ? -18.282 -4.166 -0.902 1.00 85.44 83 GLU A N 1
ATOM 649 C CA . GLU A 1 83 ? -16.987 -4.361 -1.564 1.00 85.44 83 GLU A CA 1
ATOM 650 C C . GLU A 1 83 ? -15.947 -4.877 -0.573 1.00 85.44 83 GLU A C 1
ATOM 652 O O . GLU A 1 83 ? -16.035 -4.649 0.635 1.00 85.44 83 GLU A O 1
ATOM 657 N N . LYS A 1 84 ? -14.937 -5.575 -1.092 1.00 90.06 84 LYS A N 1
ATOM 658 C CA . LYS A 1 84 ? -13.735 -5.827 -0.306 1.00 90.06 84 LYS A CA 1
ATOM 659 C C . LYS A 1 84 ? -12.966 -4.516 -0.129 1.00 90.06 84 LYS A C 1
ATOM 661 O O . LYS A 1 84 ? -12.946 -3.700 -1.059 1.00 90.06 84 LYS A O 1
ATOM 666 N N . PRO A 1 85 ? -12.304 -4.316 1.024 1.00 92.81 85 PRO A N 1
ATOM 667 C CA . PRO A 1 85 ? -11.430 -3.173 1.203 1.00 92.81 85 PRO A CA 1
ATOM 668 C C . PRO A 1 85 ? -10.363 -3.139 0.108 1.00 92.81 85 PRO A C 1
ATOM 670 O O . PRO A 1 85 ? -9.803 -4.176 -0.253 1.00 92.81 85 PRO A O 1
ATOM 673 N N . LYS A 1 86 ? -10.066 -1.952 -0.408 1.00 93.75 86 LYS A N 1
ATOM 674 C CA . LYS A 1 86 ? -9.091 -1.764 -1.482 1.00 93.75 86 LYS A CA 1
ATOM 675 C C . LYS A 1 86 ? -8.317 -0.467 -1.332 1.00 93.75 86 LYS A C 1
ATOM 677 O O . LYS A 1 86 ? -8.816 0.512 -0.775 1.00 93.75 86 LYS A O 1
ATOM 682 N N . ILE A 1 87 ? -7.106 -0.478 -1.867 1.00 94.94 87 ILE A N 1
ATOM 683 C CA . ILE A 1 87 ? -6.233 0.683 -2.006 1.00 94.94 87 ILE A CA 1
ATOM 684 C C . ILE A 1 87 ? -6.204 1.041 -3.483 1.00 94.94 87 ILE A C 1
ATOM 686 O O . ILE A 1 87 ? -5.686 0.287 -4.300 1.00 94.94 87 ILE A O 1
ATOM 690 N N . ILE A 1 88 ? -6.796 2.173 -3.821 1.00 93.56 88 ILE A N 1
ATOM 691 C CA . ILE A 1 88 ? -6.992 2.645 -5.184 1.00 93.56 88 ILE A CA 1
ATOM 692 C C . ILE A 1 88 ? -5.789 3.502 -5.560 1.00 93.56 88 ILE A C 1
ATOM 694 O O . ILE A 1 88 ? -5.567 4.551 -4.953 1.00 93.56 88 ILE A O 1
ATOM 698 N N . LEU A 1 89 ? -5.033 3.030 -6.550 1.00 92.50 89 LEU A N 1
ATOM 699 C CA . LEU A 1 89 ? -3.860 3.711 -7.101 1.00 92.50 89 LEU A CA 1
ATOM 700 C C . LEU A 1 89 ? -4.271 4.674 -8.218 1.00 92.50 89 LEU A C 1
ATOM 702 O O . LEU A 1 89 ? -3.738 5.772 -8.336 1.00 92.50 89 LEU A O 1
ATOM 706 N N . ASN A 1 90 ? -5.256 4.270 -9.025 1.00 88.44 90 ASN A N 1
ATOM 707 C CA . ASN A 1 90 ? -5.836 5.093 -10.076 1.00 88.44 90 ASN A CA 1
ATOM 708 C C . ASN A 1 90 ? -7.312 4.715 -10.285 1.00 88.44 90 ASN A C 1
ATOM 710 O O . ASN A 1 90 ? -7.629 3.551 -10.542 1.00 88.44 90 ASN A O 1
ATOM 714 N N . TYR A 1 91 ? -8.211 5.696 -10.160 1.00 85.25 91 TYR A N 1
ATOM 715 C CA . TYR A 1 91 ? -9.652 5.485 -10.328 1.00 85.25 91 TYR A CA 1
ATOM 716 C C . TYR A 1 91 ? -10.043 5.239 -11.788 1.00 85.25 91 TYR A C 1
ATOM 718 O O . TYR A 1 91 ? -10.791 4.300 -12.055 1.00 85.25 91 TYR A O 1
ATOM 726 N N . ASP A 1 92 ? -9.534 6.053 -12.713 1.00 85.56 92 ASP A N 1
ATOM 727 C CA . ASP A 1 92 ? -9.936 6.035 -14.125 1.00 85.56 92 ASP A CA 1
ATOM 728 C C . ASP A 1 92 ? -9.530 4.731 -14.817 1.00 85.56 92 ASP A C 1
ATOM 730 O O . ASP A 1 92 ? -10.274 4.184 -15.629 1.00 85.56 92 ASP A O 1
ATOM 734 N N . LEU A 1 93 ? -8.369 4.194 -14.441 1.00 84.06 93 LEU A N 1
ATOM 735 C CA . LEU A 1 93 ? -7.792 2.981 -15.027 1.00 84.06 93 LEU A CA 1
ATOM 736 C C . LEU A 1 93 ? -8.049 1.730 -14.182 1.00 84.06 93 LEU A C 1
ATOM 738 O O . LEU A 1 93 ? -7.519 0.652 -14.461 1.00 84.06 93 LEU A O 1
ATOM 742 N N . ASN A 1 94 ? -8.906 1.866 -13.164 1.00 87.75 94 ASN A N 1
ATOM 743 C CA . ASN A 1 94 ? -9.329 0.783 -12.289 1.00 87.75 94 ASN A CA 1
ATOM 744 C C . ASN A 1 94 ? -8.133 -0.028 -11.761 1.00 87.75 94 ASN A C 1
ATOM 746 O O . ASN A 1 94 ? -8.142 -1.255 -11.838 1.00 87.75 94 ASN A O 1
ATOM 750 N N . HIS A 1 95 ? -7.097 0.660 -11.265 1.00 90.00 95 HIS A N 1
ATOM 751 C CA . HIS A 1 95 ? -5.870 0.058 -10.732 1.00 90.00 95 HIS A CA 1
ATOM 752 C C . HIS A 1 95 ? -5.882 0.156 -9.208 1.00 90.00 95 HIS A C 1
ATOM 754 O O . HIS A 1 95 ? -5.975 1.249 -8.639 1.00 90.00 95 HIS A O 1
ATOM 760 N N . TYR A 1 96 ? -5.844 -0.989 -8.530 1.00 93.50 96 TYR A N 1
ATOM 761 C CA . TYR A 1 96 ? -6.003 -1.060 -7.082 1.00 93.50 96 TYR A CA 1
ATOM 762 C C . TYR A 1 96 ? -5.402 -2.340 -6.502 1.00 93.50 96 TYR A C 1
ATOM 764 O O . TYR A 1 96 ? -5.382 -3.384 -7.145 1.00 93.50 96 TYR A O 1
ATOM 772 N N . TYR A 1 97 ? -5.001 -2.283 -5.237 1.00 95.19 97 TYR A N 1
ATOM 773 C CA . TYR A 1 97 ? -4.793 -3.479 -4.432 1.00 95.19 97 TYR A CA 1
ATOM 774 C C . TYR A 1 97 ? -6.083 -3.859 -3.704 1.00 95.19 97 TYR A C 1
ATOM 776 O O . TYR A 1 97 ? -6.720 -3.001 -3.094 1.00 95.19 97 TYR A O 1
ATOM 784 N N . GLU A 1 98 ? -6.458 -5.135 -3.713 1.00 95.38 98 GLU A N 1
ATOM 785 C CA . GLU A 1 98 ? -7.600 -5.662 -2.954 1.00 95.38 98 GLU A CA 1
ATOM 786 C C . GLU A 1 98 ? -7.120 -6.364 -1.685 1.00 95.38 98 GLU A C 1
ATOM 788 O O . GLU A 1 98 ? -6.147 -7.116 -1.730 1.00 95.38 98 GLU A O 1
ATOM 793 N N . LYS A 1 99 ? -7.796 -6.145 -0.554 1.00 94.94 99 LYS A N 1
ATOM 794 C CA . LYS A 1 99 ? -7.447 -6.792 0.712 1.00 94.94 99 LYS A CA 1
ATOM 795 C C . LYS A 1 99 ? -7.752 -8.287 0.656 1.00 94.94 99 LYS A C 1
ATOM 797 O O . LYS A 1 99 ? -8.863 -8.685 0.297 1.00 94.94 99 LYS A O 1
ATOM 802 N N . VAL A 1 100 ? -6.774 -9.096 1.044 1.00 95.44 100 VAL A N 1
ATOM 803 C CA . VAL A 1 100 ? -6.856 -10.562 1.069 1.00 95.44 100 VAL A CA 1
ATOM 804 C C . VAL A 1 100 ? -6.735 -11.139 2.478 1.00 95.44 100 VAL A C 1
ATOM 806 O O . VAL A 1 100 ? -7.278 -12.216 2.711 1.00 95.44 100 VAL A O 1
ATOM 809 N N . GLU A 1 101 ? -6.109 -10.412 3.414 1.00 86.00 101 GLU A N 1
ATOM 810 C CA . GLU A 1 101 ? -5.996 -10.772 4.841 1.00 86.00 101 GLU A CA 1
ATOM 811 C C . GLU A 1 101 ? -6.131 -9.539 5.750 1.00 86.00 101 GLU A C 1
ATOM 813 O O . GLU A 1 101 ? -5.548 -8.472 5.426 1.00 86.00 101 GLU A O 1
#

Solvent-accessible surface area (backbone atoms only — not comparable to full-atom values): 5820 Å² total; per-residue (Å²): 134,66,89,67,74,74,42,33,32,22,39,33,80,45,27,84,45,77,87,84,52,90,90,54,67,72,44,82,37,48,42,37,37,42,91,87,37,37,34,41,28,80,77,62,41,57,36,40,48,49,77,49,82,55,96,89,49,34,38,35,42,36,37,30,63,53,99,91,44,78,50,75,52,71,33,36,53,47,72,54,91,97,50,72,41,29,42,38,68,37,78,94,64,64,31,42,29,39,56,78,86